Protein AF-A0A0B8T237-F1 (afdb_monomer_lite)

pLDDT: mean 83.01, std 8.91, range [39.66, 90.19]

Organism: NCBI:txid1229276

Foldseek 3Di:
DPPDDLVRDDLVRLVVVLVVLVVVLVVLVVVLVVVVVVLVVVCVVVVPCVSVVVNVVSVVVSVVSVVVSVVSVVSSVVVD

Radius of gyration: 16.97 Å; chains: 1; bounding box: 34×20×46 Å

Secondary structure (DSSP, 8-state):
-----GGGS-HHHHHHHHHHHHHHHHHHHHHHHHHHHHHHHHHHHHT-THHHHHHHHHHHHHHHHHHHHHHHHHHHHHH-

Structure (mmCIF, N/CA/C/O backbone):
data_AF-A0A0B8T237-F1
#
_entry.id   AF-A0A0B8T237-F1
#
loop_
_atom_site.group_PDB
_atom_site.id
_atom_site.type_symbol
_atom_site.label_atom_id
_atom_site.label_alt_id
_atom_site.label_comp_id
_atom_site.label_asym_id
_atom_site.label_entity_id
_atom_site.label_seq_id
_atom_site.pdbx_PDB_ins_code
_atom_site.Cartn_x
_atom_site.Cartn_y
_atom_site.Cartn_z
_atom_site.occupancy
_atom_site.B_iso_or_equiv
_atom_site.auth_seq_id
_atom_site.auth_comp_id
_atom_site.auth_asym_id
_atom_site.auth_atom_id
_atom_site.pdbx_PDB_model_num
ATOM 1 N N . MET A 1 1 ? -14.272 1.671 -21.195 1.00 39.66 1 MET A N 1
ATOM 2 C CA . MET A 1 1 ? -12.790 1.689 -21.200 1.00 39.66 1 MET A CA 1
ATOM 3 C C . MET A 1 1 ? -12.297 0.304 -21.598 1.00 39.66 1 MET A C 1
ATOM 5 O O . MET A 1 1 ? -12.713 -0.656 -20.963 1.00 39.66 1 MET A O 1
ATOM 9 N N . LYS A 1 2 ? -11.492 0.162 -22.662 1.00 43.34 2 LYS A N 1
ATOM 10 C CA . LYS A 1 2 ? -10.906 -1.141 -23.030 1.00 43.34 2 LYS A CA 1
ATOM 11 C C . LYS A 1 2 ? -9.969 -1.585 -21.903 1.00 43.34 2 LYS A C 1
ATOM 13 O O . LYS A 1 2 ? -8.960 -0.930 -21.660 1.00 43.34 2 LYS A O 1
ATOM 18 N N . ASN A 1 3 ? -10.325 -2.664 -21.213 1.00 55.09 3 ASN A N 1
ATOM 19 C CA . ASN A 1 3 ? -9.494 -3.285 -20.188 1.00 55.09 3 ASN A CA 1
ATOM 20 C C . ASN A 1 3 ? -8.333 -4.004 -20.899 1.00 55.09 3 ASN A C 1
ATOM 22 O O . ASN A 1 3 ? -8.436 -5.188 -21.214 1.00 55.09 3 ASN A O 1
ATOM 26 N N . LYS A 1 4 ? -7.289 -3.255 -21.288 1.00 62.09 4 LYS A N 1
ATOM 27 C CA . LYS A 1 4 ? -6.057 -3.828 -21.854 1.00 62.09 4 LYS A CA 1
ATOM 28 C C . LYS A 1 4 ? -5.514 -4.848 -20.853 1.00 62.09 4 LYS A C 1
ATOM 30 O O . LYS A 1 4 ? -5.383 -4.524 -19.671 1.00 62.09 4 LYS A O 1
ATOM 35 N N . LYS A 1 5 ? -5.208 -6.068 -21.302 1.00 71.88 5 LYS A N 1
ATOM 36 C CA . LYS A 1 5 ? -4.557 -7.051 -20.428 1.00 71.88 5 LYS A CA 1
ATOM 37 C C . LYS A 1 5 ? -3.150 -6.548 -20.103 1.00 71.88 5 LYS A C 1
ATOM 39 O O . LYS A 1 5 ? -2.574 -5.793 -20.881 1.00 71.88 5 LYS A O 1
ATOM 44 N N . LEU A 1 6 ? -2.577 -6.973 -18.973 1.00 74.56 6 LEU A N 1
ATOM 45 C CA . LEU A 1 6 ? -1.177 -6.663 -18.626 1.00 74.56 6 LEU A CA 1
ATOM 46 C C .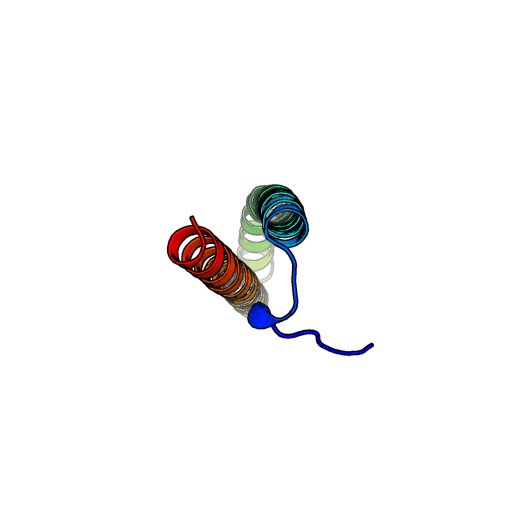 LEU A 1 6 ? -0.216 -7.027 -19.779 1.00 74.56 6 LEU A C 1
ATOM 48 O O . LEU A 1 6 ? 0.707 -6.271 -20.070 1.00 74.56 6 LEU A O 1
ATOM 52 N N . GLY A 1 7 ? -0.560 -8.096 -20.508 1.00 72.25 7 GLY A N 1
ATOM 53 C CA . GLY A 1 7 ? -0.009 -8.523 -21.795 1.00 72.25 7 GLY A CA 1
ATOM 54 C C . GLY A 1 7 ? 0.175 -7.422 -22.852 1.00 72.25 7 GLY A C 1
ATOM 55 O O . GLY A 1 7 ? 1.215 -7.375 -23.501 1.00 72.25 7 GLY A O 1
ATOM 56 N N . ASP A 1 8 ? -0.794 -6.515 -22.995 1.00 80.06 8 ASP A N 1
ATOM 57 C CA . ASP A 1 8 ? -0.871 -5.515 -24.076 1.00 80.06 8 ASP A CA 1
ATOM 58 C C . ASP A 1 8 ? -0.082 -4.223 -23.808 1.00 80.06 8 ASP A C 1
ATOM 60 O O . ASP A 1 8 ? -0.097 -3.300 -24.630 1.00 80.06 8 ASP A O 1
ATOM 64 N N . TYR A 1 9 ? 0.537 -4.104 -22.635 1.00 81.44 9 TYR A N 1
ATOM 65 C CA . TYR A 1 9 ? 1.331 -2.935 -22.272 1.00 81.44 9 TYR A CA 1
ATOM 66 C C . TYR A 1 9 ? 2.803 -3.129 -22.665 1.00 81.44 9 TYR A C 1
ATOM 68 O O . TYR A 1 9 ? 3.341 -4.238 -22.590 1.00 81.44 9 TYR A O 1
ATOM 76 N N . SER A 1 10 ? 3.469 -2.042 -23.061 1.00 85.06 10 SER A N 1
ATOM 77 C CA . SER A 1 10 ? 4.930 -2.026 -23.248 1.00 85.06 10 SER A CA 1
ATOM 78 C C . SER A 1 10 ? 5.661 -2.032 -21.896 1.00 85.06 10 SER A C 1
ATOM 80 O O . SER A 1 10 ? 5.110 -1.590 -20.889 1.00 85.06 10 SER A O 1
ATOM 82 N N . LEU A 1 11 ? 6.919 -2.485 -21.849 1.00 83.00 11 LEU A N 1
ATOM 83 C CA . LEU A 1 11 ? 7.725 -2.541 -20.617 1.00 83.00 11 LEU A CA 1
ATOM 84 C C . LEU A 1 11 ? 7.781 -1.194 -19.872 1.00 83.00 11 LEU A C 1
ATOM 86 O O . LEU A 1 11 ? 7.662 -1.170 -18.643 1.00 83.00 11 LEU A O 1
ATOM 90 N N . ASP A 1 12 ? 7.897 -0.079 -20.595 1.00 86.00 12 ASP A N 1
ATOM 91 C CA . ASP A 1 12 ? 7.863 1.268 -20.011 1.00 86.00 12 ASP A CA 1
ATOM 92 C C . ASP A 1 12 ? 6.496 1.614 -19.405 1.00 86.00 12 ASP A C 1
ATOM 94 O O . ASP A 1 12 ? 6.420 2.167 -18.304 1.00 86.00 12 ASP A O 1
ATOM 98 N N . GLU A 1 13 ? 5.402 1.213 -20.058 1.00 86.06 13 GLU A N 1
ATOM 99 C CA . GLU A 1 13 ? 4.045 1.408 -19.538 1.00 86.06 13 GLU A CA 1
ATOM 100 C C . GLU A 1 13 ? 3.790 0.552 -18.286 1.00 86.06 13 GLU A C 1
ATOM 102 O O . GLU A 1 13 ? 3.181 1.037 -17.327 1.00 86.06 13 GLU A O 1
ATOM 107 N N . LEU A 1 14 ? 4.292 -0.694 -18.239 1.00 86.06 14 LEU A N 1
ATOM 108 C CA . LEU A 1 14 ? 4.222 -1.531 -17.033 1.00 86.06 14 LEU A CA 1
ATOM 109 C C . LEU A 1 14 ? 5.006 -0.901 -15.877 1.00 86.06 14 LEU A C 1
ATOM 111 O O . LEU A 1 14 ? 4.515 -0.876 -14.746 1.00 86.06 14 LEU A O 1
ATOM 115 N N . ARG A 1 15 ? 6.206 -0.362 -16.133 1.00 86.94 15 ARG A N 1
ATOM 116 C CA . ARG A 1 15 ? 7.013 0.325 -15.108 1.00 86.94 15 ARG A CA 1
ATOM 117 C C . ARG A 1 15 ? 6.315 1.584 -14.592 1.00 86.94 15 ARG A C 1
ATOM 119 O O . ARG A 1 15 ? 6.267 1.792 -13.375 1.00 86.94 15 ARG A O 1
ATOM 126 N N . ALA A 1 16 ? 5.721 2.381 -15.480 1.00 89.31 16 ALA A N 1
ATOM 127 C CA . ALA A 1 16 ? 4.930 3.550 -15.104 1.00 89.31 16 ALA A CA 1
ATOM 128 C C . ALA A 1 16 ? 3.713 3.157 -14.246 1.00 89.31 16 ALA A C 1
ATOM 130 O O . ALA A 1 16 ? 3.516 3.713 -13.160 1.00 89.31 16 ALA A O 1
ATOM 131 N N . LYS A 1 17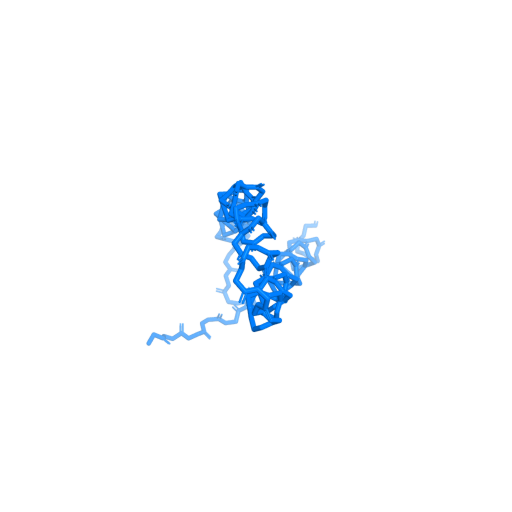 ? 2.954 2.130 -14.657 1.00 87.94 17 LYS A N 1
ATOM 132 C CA . LYS A 1 17 ? 1.825 1.596 -13.877 1.00 87.94 17 LYS A CA 1
ATOM 133 C C . LYS A 1 17 ? 2.247 1.032 -12.527 1.00 87.94 17 LYS A C 1
ATOM 135 O O . LYS A 1 17 ? 1.541 1.248 -11.543 1.00 87.94 17 LYS A O 1
ATOM 140 N N . ARG A 1 18 ? 3.390 0.347 -12.440 1.00 88.88 18 ARG A N 1
ATOM 141 C CA . ARG A 1 18 ? 3.950 -0.143 -11.171 1.00 88.88 18 ARG A CA 1
ATOM 142 C C . ARG A 1 18 ? 4.196 1.013 -10.203 1.00 88.88 18 ARG A C 1
ATOM 144 O O . ARG A 1 18 ? 3.785 0.938 -9.048 1.00 88.88 18 ARG A O 1
ATOM 151 N N . LYS A 1 19 ? 4.840 2.089 -10.671 1.00 89.56 19 LYS A N 1
ATOM 152 C CA . LYS A 1 19 ? 5.118 3.288 -9.863 1.00 89.56 19 LYS A CA 1
ATOM 153 C C . LYS A 1 19 ? 3.825 3.960 -9.401 1.00 89.56 19 LYS A C 1
ATOM 155 O O . LYS A 1 19 ? 3.689 4.260 -8.219 1.00 89.56 19 LYS A O 1
ATOM 160 N N . GLN A 1 20 ? 2.862 4.124 -10.308 1.00 89.50 20 GLN A N 1
ATOM 161 C CA . GLN A 1 20 ? 1.550 4.687 -9.988 1.00 89.50 20 GLN A CA 1
ATOM 162 C C . GLN A 1 20 ? 0.807 3.839 -8.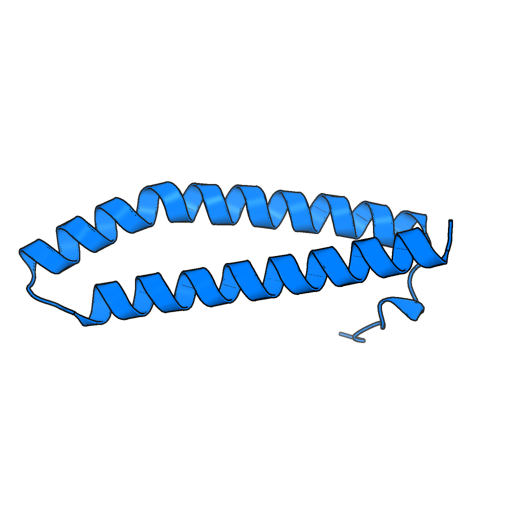945 1.00 89.50 20 GLN A C 1
ATOM 164 O O . GLN A 1 20 ? 0.314 4.369 -7.956 1.00 89.50 20 GLN A O 1
ATOM 169 N N . THR A 1 21 ? 0.781 2.516 -9.120 1.00 88.81 21 THR A N 1
ATOM 170 C CA . THR A 1 21 ? 0.111 1.586 -8.195 1.00 88.81 21 THR A CA 1
ATOM 171 C C . THR A 1 21 ? 0.762 1.611 -6.810 1.00 88.81 21 THR A C 1
ATOM 173 O O . THR A 1 21 ? 0.058 1.646 -5.806 1.00 88.81 21 THR A O 1
ATOM 176 N N . LYS A 1 22 ? 2.100 1.678 -6.734 1.00 89.19 22 LYS A N 1
ATOM 177 C CA . LYS A 1 22 ? 2.822 1.867 -5.462 1.00 89.19 22 LYS A CA 1
ATOM 178 C C . LYS A 1 22 ? 2.472 3.190 -4.784 1.00 89.19 22 LYS A C 1
ATOM 180 O O . LYS A 1 22 ? 2.317 3.216 -3.569 1.00 89.19 22 LYS A O 1
ATOM 185 N N . MET A 1 23 ? 2.334 4.271 -5.551 1.00 90.19 23 MET A N 1
ATOM 186 C CA . MET A 1 23 ? 1.941 5.574 -5.013 1.00 90.19 23 MET A CA 1
ATOM 187 C C . MET A 1 23 ? 0.518 5.538 -4.450 1.00 90.19 23 MET A C 1
ATOM 189 O O . MET A 1 23 ? 0.303 5.988 -3.329 1.00 90.19 23 MET A O 1
ATOM 193 N N . ILE A 1 24 ? -0.430 4.944 -5.184 1.00 88.44 24 ILE A N 1
ATOM 194 C CA . ILE A 1 24 ? -1.811 4.755 -4.717 1.00 88.44 24 ILE A CA 1
ATOM 195 C C . ILE A 1 24 ? -1.821 3.951 -3.417 1.00 88.44 24 ILE A C 1
ATOM 197 O O . ILE A 1 24 ? -2.462 4.371 -2.462 1.00 88.44 24 ILE A O 1
ATOM 201 N N . LEU A 1 25 ? -1.063 2.851 -3.356 1.00 88.56 25 LEU A N 1
ATOM 202 C CA . LEU A 1 25 ? -0.956 2.018 -2.160 1.00 88.56 25 LEU A CA 1
ATOM 203 C C . LEU A 1 25 ? -0.367 2.780 -0.961 1.00 88.56 25 LEU A C 1
ATOM 205 O O . LEU A 1 25 ? -0.839 2.619 0.161 1.00 88.56 25 LEU A O 1
ATOM 209 N N . ALA A 1 26 ? 0.655 3.611 -1.181 1.00 88.00 26 ALA A N 1
ATOM 210 C CA . ALA A 1 26 ? 1.262 4.416 -0.124 1.00 88.00 26 ALA A CA 1
ATOM 211 C C . ALA A 1 26 ? 0.283 5.465 0.424 1.00 88.00 26 ALA A C 1
ATOM 213 O O . ALA A 1 26 ? 0.157 5.620 1.637 1.00 88.00 26 ALA A O 1
ATOM 214 N N . VAL A 1 27 ? -0.452 6.144 -0.464 1.00 89.69 27 VAL A N 1
ATOM 215 C CA . VAL A 1 27 ? -1.470 7.130 -0.078 1.00 89.69 27 VAL A CA 1
ATOM 216 C C . VAL A 1 27 ? -2.634 6.451 0.645 1.00 89.69 27 VAL A C 1
ATOM 218 O O . VAL A 1 27 ? -3.016 6.891 1.728 1.00 89.69 27 VAL A O 1
ATOM 221 N N . SER A 1 28 ? -3.169 5.353 0.101 1.00 86.12 28 SER A N 1
ATOM 222 C CA . SER A 1 28 ? -4.274 4.621 0.727 1.00 86.12 28 SER A CA 1
ATOM 223 C C . SER A 1 28 ? -3.869 4.039 2.078 1.00 86.12 28 SER A C 1
ATOM 225 O O . SER A 1 28 ? -4.629 4.139 3.036 1.00 86.12 28 SER A O 1
ATOM 227 N N . GLY A 1 29 ? -2.657 3.485 2.180 1.00 86.44 29 GLY A N 1
ATOM 228 C CA . GLY A 1 29 ? -2.094 2.985 3.431 1.00 86.44 29 GLY A CA 1
ATOM 229 C C . GLY A 1 29 ? -1.932 4.083 4.483 1.00 86.44 29 GLY A C 1
ATOM 230 O O . GLY A 1 29 ? -2.288 3.868 5.638 1.00 86.44 29 GLY A O 1
ATOM 231 N N . GLY A 1 30 ? -1.469 5.274 4.087 1.00 87.94 30 GLY A N 1
ATOM 232 C CA . GLY A 1 30 ? -1.350 6.425 4.985 1.00 87.94 30 GLY A CA 1
ATOM 233 C C . GLY A 1 30 ? -2.699 6.903 5.526 1.00 87.94 30 GLY A C 1
ATOM 234 O O . GLY A 1 30 ? -2.842 7.116 6.727 1.00 87.94 30 GLY A O 1
ATOM 235 N N . ILE A 1 31 ? -3.715 6.998 4.662 1.00 89.25 31 ILE A N 1
ATOM 236 C CA . ILE A 1 31 ? -5.081 7.355 5.075 1.00 89.25 31 ILE A CA 1
ATOM 237 C C . ILE A 1 31 ? -5.639 6.298 6.038 1.00 89.25 31 ILE A C 1
ATOM 239 O O . ILE A 1 31 ? -6.199 6.644 7.077 1.00 89.25 31 ILE A O 1
ATOM 243 N N . LEU A 1 32 ? -5.441 5.013 5.732 1.00 86.50 32 LEU A N 1
ATOM 244 C CA . LEU A 1 32 ? -5.877 3.898 6.574 1.00 86.50 32 LEU A CA 1
ATOM 245 C C . LEU A 1 32 ? -5.215 3.896 7.952 1.00 86.50 32 LEU A C 1
ATOM 247 O O . LEU A 1 32 ? -5.894 3.649 8.946 1.00 86.50 32 LEU A O 1
ATOM 251 N N . ALA A 1 33 ? -3.925 4.222 8.032 1.00 86.06 33 ALA A N 1
ATOM 252 C CA . ALA A 1 33 ? -3.200 4.294 9.298 1.00 86.06 33 ALA A CA 1
ATOM 253 C C . ALA A 1 33 ? -3.781 5.348 10.257 1.00 86.06 33 ALA A C 1
ATOM 255 O O . ALA A 1 33 ? -3.741 5.154 11.468 1.00 86.06 33 ALA A O 1
ATOM 256 N N . ILE A 1 34 ? -4.352 6.434 9.725 1.00 89.06 34 ILE A N 1
ATOM 257 C CA . ILE A 1 34 ? -5.002 7.492 10.516 1.00 89.06 34 ILE A CA 1
ATOM 258 C C . ILE A 1 34 ? -6.478 7.154 10.777 1.00 89.06 34 ILE A C 1
ATOM 260 O O . ILE A 1 34 ? -6.993 7.386 11.871 1.00 89.06 34 ILE A O 1
ATOM 264 N N . ALA A 1 35 ? -7.163 6.577 9.789 1.00 86.25 35 ALA A N 1
ATOM 265 C CA . ALA A 1 35 ? -8.584 6.259 9.877 1.00 86.25 35 ALA A CA 1
ATOM 266 C C . ALA A 1 35 ? -8.882 5.096 10.837 1.00 86.25 35 ALA A C 1
ATOM 268 O O . ALA A 1 35 ? -9.884 5.144 11.545 1.00 86.25 35 ALA A O 1
ATOM 269 N N . ILE A 1 36 ? -8.028 4.067 10.901 1.00 84.88 36 ILE A N 1
ATOM 270 C CA . ILE A 1 36 ? -8.251 2.891 11.760 1.00 84.88 36 ILE A CA 1
ATOM 271 C C . ILE A 1 36 ? -8.315 3.266 13.254 1.00 84.88 36 ILE A C 1
ATOM 273 O O . ILE A 1 36 ? -9.287 2.876 13.898 1.00 84.88 36 ILE A O 1
ATOM 277 N N . PRO A 1 37 ? -7.382 4.054 13.826 1.00 86.25 37 PRO A N 1
ATOM 278 C CA . PRO A 1 37 ? -7.490 4.521 15.210 1.00 86.25 37 PRO A CA 1
ATOM 279 C C . PRO A 1 37 ? -8.779 5.302 15.491 1.00 86.25 37 PRO A C 1
ATOM 281 O O . PRO A 1 37 ? -9.425 5.073 16.514 1.00 86.25 37 PRO A O 1
ATOM 284 N N . ALA A 1 38 ? -9.184 6.183 14.569 1.00 87.06 38 ALA A N 1
ATOM 285 C CA . ALA A 1 38 ? -10.417 6.958 14.698 1.00 87.06 38 ALA A CA 1
ATOM 286 C C . ALA A 1 38 ? -11.664 6.057 14.671 1.00 87.06 38 ALA A C 1
ATOM 288 O O . ALA A 1 38 ? -12.568 6.223 15.489 1.00 87.06 38 ALA A O 1
ATOM 289 N N . LEU A 1 39 ? -11.686 5.061 13.779 1.00 84.50 39 LEU A N 1
ATOM 290 C CA . LEU A 1 39 ? -12.749 4.059 13.700 1.00 84.50 39 LEU A CA 1
ATOM 291 C C . LEU A 1 39 ? -12.794 3.175 14.950 1.00 84.50 39 LEU A C 1
ATOM 293 O O . LEU A 1 39 ? -13.882 2.908 15.447 1.00 84.50 39 LEU A O 1
ATOM 297 N N . CYS A 1 40 ? -11.646 2.764 15.496 1.00 83.25 40 CYS A N 1
ATOM 298 C CA . CYS A 1 40 ? -11.576 1.999 16.744 1.00 83.25 40 CYS A CA 1
ATOM 299 C C . CYS A 1 40 ? -12.123 2.800 17.934 1.00 83.25 40 CYS A C 1
ATOM 301 O O . CYS A 1 40 ? -12.914 2.272 18.715 1.00 83.25 40 CYS A O 1
ATOM 303 N N . TYR A 1 41 ? -11.753 4.081 18.050 1.00 86.12 41 TYR A N 1
ATOM 304 C CA . TYR A 1 41 ? -12.285 4.968 19.086 1.00 86.12 41 TYR A CA 1
ATOM 305 C C . TYR A 1 41 ? -13.802 5.149 18.947 1.00 86.12 41 TYR A C 1
ATOM 307 O O . TYR A 1 41 ? -14.546 4.982 19.915 1.00 86.12 41 TYR A O 1
ATOM 315 N N . ALA A 1 42 ? -14.276 5.417 17.728 1.00 85.38 42 ALA A N 1
ATOM 316 C CA . ALA A 1 42 ? -15.698 5.557 17.445 1.00 85.38 42 ALA A CA 1
ATOM 317 C C . ALA A 1 42 ? -16.473 4.259 17.726 1.00 85.38 42 ALA A C 1
ATOM 319 O O . ALA A 1 42 ? -17.551 4.311 18.316 1.00 85.38 42 ALA A O 1
ATOM 320 N N . ALA A 1 43 ? -15.929 3.094 17.361 1.00 82.56 43 ALA A N 1
ATOM 321 C CA . ALA A 1 43 ? -16.549 1.792 17.602 1.00 82.56 43 ALA A CA 1
ATOM 322 C C . ALA A 1 43 ? -16.700 1.504 19.100 1.00 82.56 43 ALA A C 1
ATOM 324 O O . ALA A 1 43 ? -17.771 1.080 19.532 1.00 82.56 43 ALA A O 1
ATOM 325 N N . TYR A 1 44 ? -15.665 1.797 19.894 1.00 83.44 44 TYR A N 1
ATOM 326 C CA . TYR A 1 44 ? -15.718 1.662 21.349 1.00 83.44 44 TYR A CA 1
ATOM 327 C C . TYR A 1 44 ? -16.746 2.618 21.965 1.00 83.44 44 TYR A C 1
ATOM 329 O O . TYR A 1 44 ? -17.581 2.206 22.765 1.00 83.44 44 TYR A O 1
ATOM 337 N N . SER A 1 45 ? -16.741 3.886 21.544 1.00 86.75 45 SER A N 1
ATOM 338 C CA . SER A 1 45 ? -17.655 4.896 22.085 1.00 86.75 45 SER A CA 1
ATOM 339 C C . SER A 1 45 ? -19.120 4.651 21.712 1.00 86.75 45 SER A C 1
ATOM 341 O O . SER A 1 45 ? -20.004 5.026 22.478 1.00 86.75 45 SER A O 1
ATOM 343 N N . THR A 1 46 ? -19.395 4.056 20.551 1.00 86.56 46 THR A N 1
ATOM 344 C CA . THR A 1 46 ? -20.763 3.838 20.045 1.00 86.56 46 THR A CA 1
ATOM 345 C C . THR A 1 46 ? -21.264 2.402 20.222 1.00 86.56 46 THR A C 1
ATOM 347 O O . THR A 1 46 ? -22.405 2.120 19.866 1.00 86.56 46 THR A O 1
ATOM 350 N N . ASN A 1 47 ? -20.434 1.489 20.755 1.00 81.19 47 ASN A N 1
ATOM 351 C CA . ASN A 1 47 ? -20.687 0.038 20.804 1.00 81.19 47 ASN A CA 1
ATOM 352 C C . ASN A 1 47 ? -21.088 -0.571 19.442 1.00 81.19 47 ASN A C 1
ATOM 354 O O . ASN A 1 47 ? -21.776 -1.590 19.370 1.00 81.19 47 ASN A O 1
ATOM 358 N N . ASN A 1 48 ? -20.664 0.046 18.336 1.00 79.81 48 ASN A N 1
ATOM 359 C CA . ASN A 1 48 ? -21.078 -0.359 16.999 1.00 79.81 48 ASN A CA 1
ATOM 360 C C . ASN A 1 48 ? -19.996 -1.199 16.308 1.00 79.81 48 ASN A C 1
ATOM 362 O O . ASN A 1 48 ? -19.019 -0.683 15.762 1.00 79.81 48 ASN A O 1
ATOM 366 N N . ILE A 1 49 ? -20.225 -2.513 16.279 1.00 77.81 49 ILE A N 1
ATOM 367 C CA . ILE A 1 49 ? -19.346 -3.514 15.651 1.00 77.81 49 ILE A CA 1
ATOM 368 C C . ILE A 1 49 ? -19.252 -3.311 14.123 1.00 77.81 49 ILE A C 1
ATOM 370 O O . ILE A 1 49 ? -18.262 -3.695 13.501 1.00 77.81 49 ILE A O 1
ATOM 374 N N . GLY A 1 50 ? -20.228 -2.639 13.501 1.00 79.81 50 GLY A N 1
ATOM 375 C CA . GLY A 1 50 ? -20.224 -2.348 12.064 1.00 79.81 50 GLY A CA 1
ATOM 376 C C . GLY A 1 50 ? -19.027 -1.504 11.612 1.00 79.81 50 GLY A C 1
ATOM 377 O O . GLY A 1 50 ? -18.492 -1.729 10.528 1.00 79.81 50 GLY A O 1
ATOM 378 N N . LEU A 1 51 ? -18.532 -0.600 12.465 1.00 76.88 51 LEU A N 1
ATOM 379 C CA . LEU A 1 51 ? -17.329 0.200 12.188 1.00 76.88 51 LEU A CA 1
ATOM 380 C C . LEU A 1 51 ? -16.071 -0.672 12.065 1.00 76.88 51 LEU A C 1
ATOM 382 O O . LEU A 1 51 ? -15.197 -0.390 11.244 1.00 76.88 51 LEU A O 1
ATOM 386 N N . PHE A 1 52 ? -16.009 -1.771 12.819 1.00 76.19 52 PHE A N 1
ATOM 387 C CA . PHE A 1 52 ? -14.918 -2.737 12.731 1.00 76.19 52 PHE A CA 1
ATOM 388 C C . PHE A 1 52 ? -14.964 -3.524 11.413 1.00 76.19 52 PHE A C 1
ATOM 390 O O . PHE A 1 52 ? -13.938 -3.705 10.757 1.00 76.19 52 PHE A O 1
ATOM 397 N N . VAL A 1 53 ? -16.163 -3.919 10.969 1.00 81.75 53 VAL A N 1
ATOM 398 C CA . VAL A 1 53 ? -16.369 -4.610 9.682 1.00 81.75 53 VAL A CA 1
ATOM 399 C C . VAL A 1 53 ? -15.931 -3.735 8.505 1.00 81.75 53 VAL A C 1
ATOM 401 O O . VAL A 1 53 ? -15.260 -4.222 7.594 1.00 81.75 53 VAL A O 1
ATOM 404 N N . ILE A 1 54 ? -16.242 -2.435 8.541 1.00 81.44 54 ILE A N 1
ATOM 405 C CA . ILE A 1 54 ? -15.787 -1.464 7.532 1.00 81.44 54 ILE A CA 1
ATOM 406 C C . ILE A 1 54 ? -14.253 -1.385 7.516 1.00 81.44 54 ILE A C 1
ATOM 408 O O . ILE A 1 54 ? -13.641 -1.413 6.443 1.00 81.44 54 ILE A O 1
ATOM 412 N N . GLY A 1 55 ? -13.623 -1.371 8.696 1.00 77.50 55 GLY A N 1
ATOM 413 C CA . GLY A 1 55 ? -12.170 -1.459 8.836 1.00 77.50 55 GLY A CA 1
ATOM 414 C C . GLY A 1 55 ? -11.594 -2.712 8.165 1.00 77.50 55 GLY A C 1
ATOM 415 O O . GLY A 1 55 ? -10.706 -2.605 7.320 1.00 77.50 55 GLY A O 1
ATOM 416 N N . CYS A 1 56 ? -12.143 -3.897 8.435 1.00 81.31 56 CYS A N 1
ATOM 417 C CA . CYS A 1 56 ? -11.699 -5.135 7.784 1.00 81.31 56 CYS A CA 1
ATOM 418 C C . CYS A 1 56 ? -11.913 -5.133 6.259 1.00 81.31 56 CYS A C 1
ATOM 420 O O . CYS A 1 56 ? -11.031 -5.566 5.517 1.00 81.31 56 CYS A O 1
ATOM 422 N N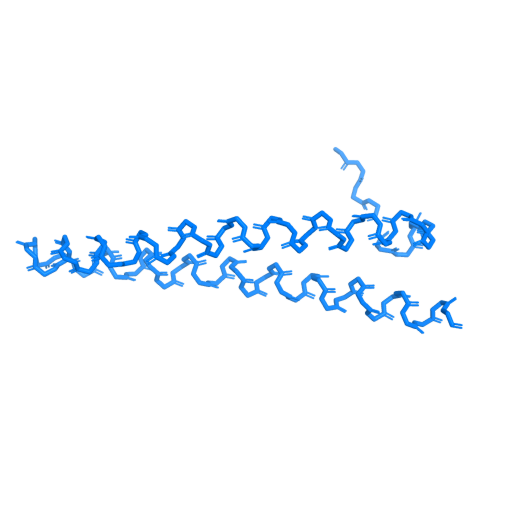 . GLY A 1 57 ? -13.041 -4.611 5.767 1.00 83.06 57 GLY A N 1
ATOM 423 C CA . GLY A 1 57 ? -13.312 -4.510 4.327 1.00 83.06 57 GLY A CA 1
ATOM 424 C C . GLY A 1 57 ? -12.307 -3.615 3.594 1.00 83.06 57 GLY A C 1
ATOM 425 O O . GLY A 1 57 ? -11.872 -3.921 2.480 1.00 83.06 57 GLY A O 1
ATOM 426 N N . SER A 1 58 ? -11.856 -2.543 4.245 1.00 80.88 58 SER A N 1
ATOM 427 C CA . SER A 1 58 ? -10.843 -1.648 3.680 1.00 80.88 58 SER A CA 1
ATOM 428 C C . SER A 1 58 ? -9.470 -2.327 3.513 1.00 80.88 58 SER A C 1
ATOM 430 O O . SER A 1 58 ? -8.783 -2.105 2.512 1.00 80.88 58 SER A O 1
ATOM 432 N N . LEU A 1 59 ? -9.113 -3.259 4.406 1.00 81.62 59 LEU A N 1
ATOM 433 C CA . LEU A 1 59 ? -7.898 -4.073 4.280 1.00 81.62 59 LEU A CA 1
ATOM 434 C C . LEU A 1 59 ? -7.959 -5.041 3.085 1.00 81.62 59 LEU A C 1
ATOM 436 O O . LEU A 1 59 ? -6.943 -5.254 2.420 1.00 81.62 59 LEU A O 1
ATOM 440 N N . ALA A 1 60 ? -9.141 -5.573 2.752 1.00 83.62 60 ALA A N 1
ATOM 441 C CA . ALA A 1 60 ? -9.333 -6.426 1.571 1.00 83.62 60 ALA A CA 1
ATOM 442 C C . ALA A 1 60 ? -9.127 -5.666 0.243 1.00 83.62 60 ALA A C 1
ATOM 444 O O . ALA A 1 60 ? -8.704 -6.228 -0.772 1.00 83.62 60 ALA A O 1
ATOM 445 N N . THR A 1 61 ? -9.375 -4.356 0.241 1.00 83.88 61 THR A N 1
ATOM 446 C CA . THR A 1 61 ? -9.074 -3.509 -0.922 1.00 83.88 61 THR A CA 1
ATOM 447 C C . THR A 1 61 ? -7.561 -3.346 -1.092 1.00 83.88 61 THR A C 1
ATOM 449 O O . THR A 1 61 ? -7.037 -3.495 -2.198 1.00 83.88 61 THR A O 1
ATOM 452 N N . CYS A 1 62 ? -6.828 -3.137 0.007 1.00 82.38 62 CYS A N 1
ATOM 453 C CA . CYS A 1 62 ? -5.364 -3.084 -0.012 1.00 82.38 62 CYS A CA 1
ATOM 454 C C . CYS A 1 62 ? -4.730 -4.397 -0.494 1.00 82.38 62 CYS A C 1
ATOM 456 O O . CYS A 1 62 ? -3.784 -4.362 -1.284 1.00 82.38 62 CYS A O 1
ATOM 458 N N . SER A 1 63 ? -5.259 -5.555 -0.084 1.00 84.75 63 SER A N 1
ATOM 459 C CA . SER A 1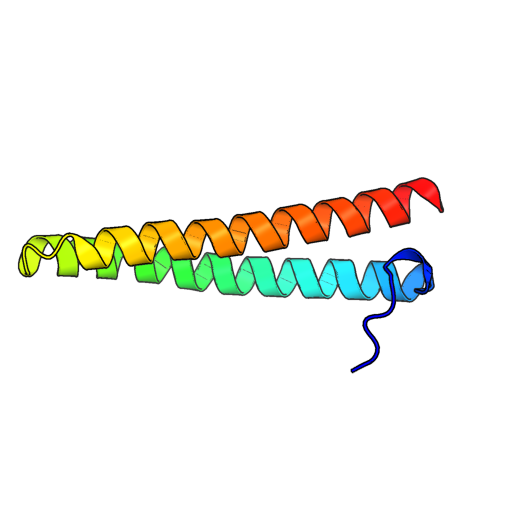 63 ? -4.749 -6.850 -0.553 1.00 84.75 63 SER A CA 1
ATOM 460 C C . SER A 1 63 ? -4.954 -7.039 -2.060 1.00 84.75 63 SER A C 1
ATOM 462 O O . SER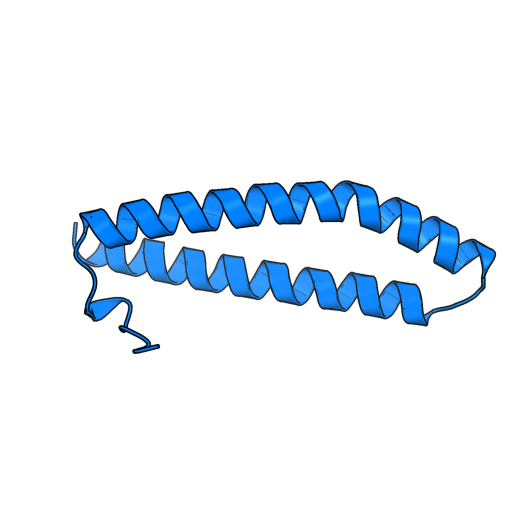 A 1 63 ? -4.042 -7.493 -2.749 1.00 84.75 63 SER A O 1
ATOM 464 N N . SER A 1 64 ? -6.091 -6.599 -2.601 1.00 85.56 64 SER A N 1
ATOM 465 C CA . SER A 1 64 ? -6.364 -6.638 -4.045 1.00 85.56 64 SER A CA 1
ATOM 466 C C . SER A 1 64 ? -5.368 -5.786 -4.847 1.00 85.56 64 SER A C 1
ATOM 468 O O . SER A 1 64 ? -4.863 -6.222 -5.884 1.00 85.56 64 SER A O 1
ATOM 470 N N . ILE A 1 65 ? -5.010 -4.599 -4.339 1.00 87.19 65 ILE A N 1
ATOM 471 C CA . ILE A 1 65 ? -4.001 -3.716 -4.952 1.00 87.19 65 ILE A CA 1
ATOM 472 C C . ILE A 1 65 ? -2.605 -4.357 -4.903 1.00 87.19 65 ILE A C 1
ATOM 474 O O . ILE A 1 65 ? -1.859 -4.287 -5.881 1.00 87.19 65 ILE A O 1
ATOM 478 N N . LEU A 1 66 ? -2.255 -5.020 -3.797 1.00 86.88 66 LEU A N 1
ATOM 479 C CA . LEU A 1 66 ? -0.991 -5.750 -3.656 1.00 86.88 66 LEU A CA 1
ATOM 480 C C . LEU A 1 66 ? -0.887 -6.932 -4.629 1.00 86.88 66 LEU A C 1
ATOM 482 O O . LEU A 1 66 ? 0.162 -7.126 -5.246 1.00 86.88 66 LEU A O 1
ATOM 486 N N . ILE A 1 67 ? -1.969 -7.694 -4.807 1.00 89.81 67 ILE A N 1
ATOM 487 C CA . ILE A 1 67 ? -2.029 -8.793 -5.783 1.00 89.81 67 ILE A CA 1
ATOM 488 C C . ILE A 1 67 ? -1.814 -8.248 -7.196 1.00 89.81 67 ILE A C 1
ATOM 490 O O . ILE A 1 67 ? -0.985 -8.774 -7.940 1.00 89.81 67 ILE A O 1
ATOM 494 N N . TYR A 1 68 ? -2.503 -7.164 -7.553 1.00 88.12 68 TYR A N 1
ATOM 495 C CA . TYR A 1 68 ? -2.344 -6.517 -8.854 1.00 88.12 68 TYR A CA 1
ATOM 496 C C . TYR A 1 68 ? -0.912 -5.999 -9.074 1.00 88.12 68 TYR A C 1
ATOM 498 O O . TYR A 1 68 ? -0.322 -6.215 -10.134 1.00 88.12 68 TYR A O 1
ATOM 506 N N . LEU A 1 69 ? -0.298 -5.396 -8.052 1.00 89.88 69 LEU A N 1
ATOM 507 C CA . LEU A 1 69 ? 1.101 -4.973 -8.106 1.00 89.88 69 LEU A CA 1
ATOM 508 C C . LEU A 1 69 ? 2.050 -6.164 -8.320 1.00 89.88 69 LEU A C 1
ATOM 510 O O . LEU A 1 69 ? 2.978 -6.065 -9.120 1.00 89.88 69 LEU A O 1
ATOM 514 N N . SER A 1 70 ? 1.797 -7.295 -7.654 1.00 87.88 70 SER A N 1
ATOM 515 C CA . SER A 1 70 ? 2.567 -8.531 -7.834 1.00 87.88 70 SER A CA 1
ATOM 516 C C . SER A 1 70 ? 2.445 -9.085 -9.256 1.00 87.88 70 SER A C 1
ATOM 518 O O . SER A 1 70 ? 3.437 -9.540 -9.823 1.00 87.88 70 SER A O 1
ATOM 520 N N . GLN A 1 71 ? 1.258 -9.009 -9.865 1.00 89.00 71 GLN A N 1
ATOM 521 C CA . GLN A 1 71 ? 1.056 -9.404 -11.261 1.00 89.00 71 GLN A CA 1
ATOM 522 C C . GLN A 1 71 ? 1.852 -8.517 -12.225 1.00 89.00 71 GLN A C 1
ATOM 524 O O . GLN A 1 71 ? 2.507 -9.047 -13.120 1.00 89.00 71 GLN A O 1
ATOM 529 N N . ILE A 1 72 ? 1.869 -7.194 -12.008 1.00 88.56 72 ILE A N 1
ATOM 530 C CA . ILE A 1 72 ? 2.709 -6.272 -12.791 1.00 88.56 72 ILE A CA 1
ATOM 531 C C . ILE A 1 72 ? 4.196 -6.621 -12.630 1.00 88.56 72 ILE A C 1
ATOM 533 O O . ILE A 1 72 ? 4.922 -6.675 -13.618 1.00 88.56 72 ILE A O 1
ATOM 537 N N . ASP A 1 73 ? 4.660 -6.868 -11.401 1.00 87.44 73 ASP A N 1
ATOM 538 C CA . ASP A 1 73 ? 6.057 -7.238 -11.131 1.00 87.44 73 ASP A CA 1
ATOM 539 C C . ASP A 1 73 ? 6.451 -8.555 -11.824 1.00 87.44 73 ASP A C 1
ATOM 541 O O . ASP A 1 73 ? 7.523 -8.636 -12.424 1.00 87.44 73 ASP A O 1
ATOM 545 N N . LYS A 1 74 ? 5.575 -9.571 -11.797 1.00 88.94 74 LYS A N 1
ATOM 546 C CA . LYS A 1 74 ? 5.786 -10.846 -12.504 1.00 88.94 74 LYS A CA 1
ATOM 547 C C . LYS A 1 74 ? 5.870 -10.655 -14.017 1.00 88.94 74 LYS A C 1
ATOM 549 O O . LYS A 1 74 ? 6.770 -11.206 -14.637 1.00 88.94 74 LYS A O 1
ATOM 554 N N . GLU A 1 75 ? 4.969 -9.868 -14.597 1.00 85.69 75 GLU A N 1
ATOM 555 C CA . GLU A 1 75 ? 4.984 -9.536 -16.028 1.00 85.69 75 GLU A CA 1
ATOM 556 C C . GLU A 1 75 ? 6.252 -8.780 -16.439 1.00 85.69 75 GLU A C 1
ATOM 558 O O . GLU A 1 75 ? 6.870 -9.133 -17.438 1.00 85.69 75 GLU A O 1
ATOM 563 N N . ILE A 1 76 ? 6.706 -7.799 -15.649 1.00 86.88 76 ILE A N 1
ATOM 564 C CA . ILE A 1 76 ? 7.985 -7.119 -15.909 1.00 86.88 76 ILE A CA 1
ATOM 565 C C . ILE A 1 76 ? 9.140 -8.122 -15.844 1.00 86.88 76 ILE A C 1
ATOM 567 O O . ILE A 1 76 ? 9.981 -8.124 -16.734 1.00 86.88 76 ILE A O 1
ATOM 571 N N . LYS A 1 77 ? 9.178 -8.986 -14.820 1.00 87.00 77 LYS A N 1
ATOM 572 C CA . LYS A 1 77 ? 10.256 -9.969 -14.639 1.00 87.00 77 LYS A CA 1
ATOM 573 C C . LYS A 1 77 ? 10.289 -11.037 -15.738 1.00 87.00 77 LYS A C 1
ATOM 575 O O . LYS A 1 77 ? 11.360 -11.531 -16.039 1.00 87.00 77 LYS A O 1
ATOM 580 N N . MET A 1 78 ? 9.150 -11.409 -16.322 1.00 87.88 78 MET A N 1
ATOM 581 C CA . MET A 1 78 ? 9.113 -12.360 -17.443 1.00 87.88 78 MET A CA 1
ATOM 582 C C . MET A 1 78 ? 9.617 -11.759 -18.762 1.00 87.88 78 MET A C 1
ATOM 584 O O . MET A 1 78 ? 9.958 -12.509 -19.671 1.00 87.88 78 MET A O 1
ATOM 588 N N . ARG A 1 79 ? 9.625 -10.427 -18.888 1.00 81.25 79 ARG A N 1
ATOM 589 C CA . ARG A 1 79 ? 9.990 -9.708 -20.121 1.00 81.25 79 ARG A CA 1
ATOM 590 C C . ARG A 1 79 ? 11.386 -9.076 -20.085 1.00 81.25 79 ARG A C 1
ATOM 592 O O . ARG A 1 79 ? 11.793 -8.501 -21.090 1.00 81.25 79 ARG A O 1
ATOM 599 N N . VAL A 1 80 ? 12.058 -9.116 -18.933 1.00 73.31 80 VAL A N 1
ATOM 600 C CA . VAL A 1 80 ? 13.434 -8.637 -18.702 1.00 73.31 80 VAL A CA 1
ATOM 601 C C . VAL A 1 80 ? 14.348 -9.843 -18.604 1.00 73.31 80 VAL A C 1
ATOM 603 O O . VAL A 1 80 ? 15.395 -9.815 -19.279 1.00 73.31 80 VAL A O 1
#

Sequence (80 aa):
MKNKKLGDYSLDELRAKRKQTKMILAVSGGILAIAIPALCYAAYSTNNIGLFVIGCGSLATCSSILIYLSQIDKEIKMRV